Protein AF-A0A832JUK3-F1 (afdb_monomer)

Sequence (155 aa):
MTLAGGYRELDHPADIALEVWGDDLLDLLRSATCALLSVWLKPDGLEGISRSSPRVEGRESIEVVDEFDLLIQWLNRVLLAPQLKLRLPHHVLDLDVRGGVEGDFLQAEISYEALTLAKGSSEALWAREIKSVTYGGGLNRDPSGRYRALLILDI

Mean predicted aligned error: 8.54 Å

Radius of gyration: 16.02 Å; Cα contacts (8 Å, |Δi|>4): 297; chains: 1; bounding box: 42×33×47 Å

Nearest PDB structures (foldseek):
  8btx-assembly1_A  TM=6.658E-01  e=3.925E-07  Homo sapiens
  8odp-assembly2_D  TM=6.757E-01  e=1.308E-06  Homo sapiens
  2ae8-assembly1_A  TM=5.063E-01  e=4.764E+00  Staphylococcus aureus subsp. aureus N315
  2ae8-assembly1_B  TM=5.063E-01  e=4.223E+00  Staphylococcus aureus subsp. aureus N315
  2ae8-assembly1_F  TM=5.047E-01  e=6.437E+00  Staphylococcus aureus subsp. aureus N315

Foldseek 3Di:
DDDQWAKDWDDDPAWIKIKTKHLALLSRLVRVLVVLLPQWWDPCLCVQFPCDPFDFPDKDKDKDQDSVVVSFVSNQVQLCPCVVANKHQPDQPDFDQDDDPPDRITMGMTTIGHTDHDPPSPVVTTPDDFPGKDADDDWDADPSRMIMGMITTHD

pLDDT: mean 75.69, std 15.97, range [36.88, 95.81]

Solvent-accessible surface area (backbone atoms only — not comparable to full-atom values): 8796 Å² total; per-residue (Å²): 135,82,79,74,50,36,63,46,82,45,97,46,101,84,46,46,30,37,41,26,26,9,67,38,72,66,41,27,50,49,21,42,49,52,47,51,49,62,57,35,33,31,87,68,40,56,75,69,56,63,80,66,78,91,53,78,75,49,75,51,78,48,80,34,75,45,74,58,59,42,48,41,53,49,50,38,48,62,64,43,40,37,76,78,67,44,26,45,79,77,51,87,58,62,74,54,75,58,70,50,102,84,49,68,34,42,36,40,37,44,34,29,29,71,58,58,69,53,92,85,43,75,76,58,25,52,60,45,72,70,79,44,54,47,90,55,74,54,70,45,68,48,98,87,56,30,34,36,37,32,34,27,37,43,99

Secondary structure (DSSP, 8-state):
-----EEEEE--SSSEEEEEEESSHHHHHHHHHHHHHHHHB-GGGGTT----S----EEEEEEESSHHHHHHHHHHHHHHHHHHHSEEEEE---EE--B-SS-B-EEEEEEEEE----TT-TTTSBSS---EEEEEEEEEE-TTS-EEEEEEEE-

Structure (mmCIF, N/CA/C/O backbone):
data_AF-A0A832JUK3-F1
#
_entry.id   AF-A0A832JUK3-F1
#
loop_
_atom_site.group_PDB
_atom_site.id
_atom_site.type_symbol
_atom_site.label_atom_id
_atom_site.label_alt_id
_atom_site.label_comp_id
_atom_site.label_asym_id
_atom_site.label_entity_id
_atom_site.label_seq_id
_atom_site.pdbx_PDB_ins_code
_atom_site.Cartn_x
_atom_site.Cartn_y
_atom_site.Cartn_z
_atom_site.occupancy
_atom_site.B_iso_or_equiv
_atom_site.auth_seq_id
_atom_site.auth_comp_id
_atom_site.auth_asym_id
_atom_site.auth_atom_id
_atom_site.pdbx_PDB_model_num
ATOM 1 N N . MET A 1 1 ? -10.727 -22.734 3.731 1.00 36.88 1 MET A N 1
ATOM 2 C CA . MET A 1 1 ? -10.074 -22.004 2.625 1.00 36.88 1 MET A CA 1
ATOM 3 C C . MET A 1 1 ? -10.275 -20.527 2.889 1.00 36.88 1 MET A C 1
ATOM 5 O O . MET A 1 1 ? -11.336 -19.999 2.589 1.00 36.88 1 MET A O 1
ATOM 9 N N . THR A 1 2 ? -9.323 -19.907 3.574 1.00 38.88 2 THR A N 1
ATOM 10 C CA . THR A 1 2 ? -9.268 -18.458 3.794 1.00 38.88 2 THR A CA 1
ATOM 11 C C . THR A 1 2 ? -8.861 -17.826 2.465 1.00 38.88 2 THR A C 1
ATOM 13 O O . THR A 1 2 ? -7.893 -18.276 1.853 1.00 38.88 2 THR A O 1
ATOM 16 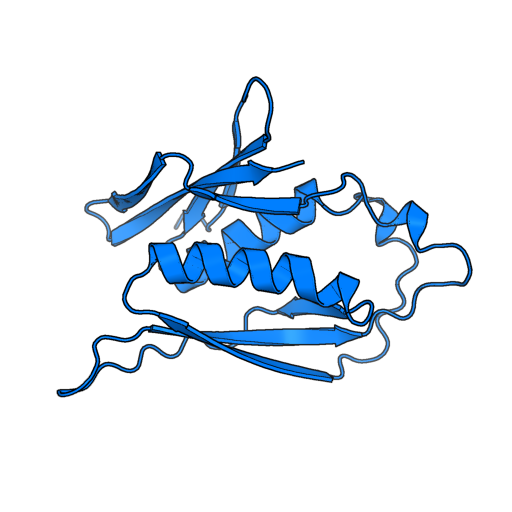N N . LEU A 1 3 ? -9.654 -16.886 1.951 1.00 45.56 3 LEU A N 1
ATOM 17 C CA . LEU A 1 3 ? -9.256 -16.102 0.784 1.00 45.56 3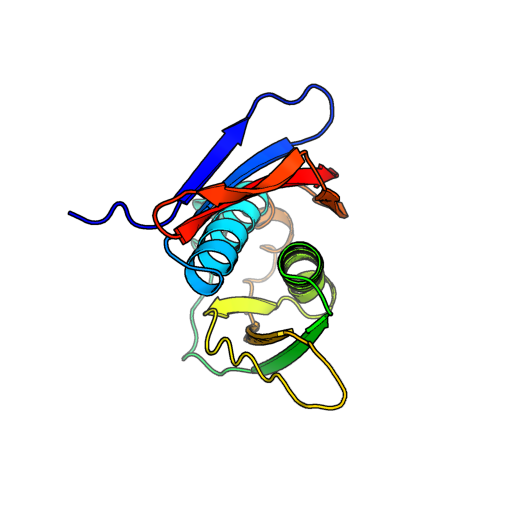 LEU A CA 1
ATOM 18 C C . LEU A 1 3 ? -8.079 -15.239 1.233 1.00 45.56 3 LEU A C 1
ATOM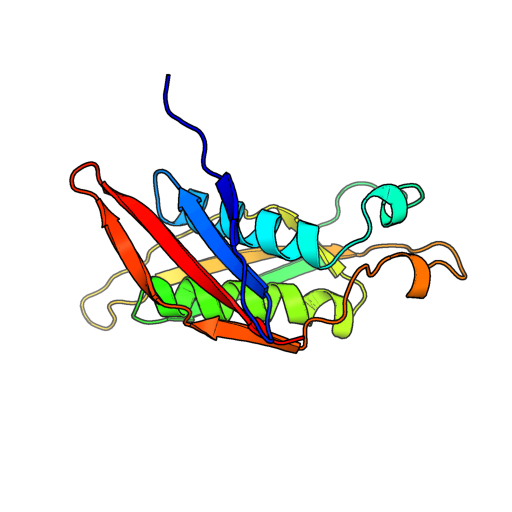 20 O O . LEU A 1 3 ? -8.282 -14.339 2.035 1.00 45.56 3 LEU A O 1
ATOM 24 N N . ALA A 1 4 ? -6.877 -15.563 0.755 1.00 68.44 4 ALA A N 1
ATOM 25 C CA . ALA A 1 4 ? -5.703 -14.721 0.940 1.00 68.44 4 ALA A CA 1
ATOM 26 C C . ALA A 1 4 ? -6.012 -13.288 0.464 1.00 68.44 4 ALA A C 1
ATOM 28 O O . ALA A 1 4 ? -6.793 -13.117 -0.484 1.00 68.44 4 ALA A O 1
ATOM 29 N N . GLY A 1 5 ? -5.424 -12.284 1.122 1.00 81.06 5 GLY A N 1
ATOM 30 C CA . GLY A 1 5 ? -5.512 -10.881 0.726 1.00 81.06 5 GLY A CA 1
ATOM 31 C C . GLY A 1 5 ? -5.236 -10.651 -0.762 1.00 81.06 5 GLY A C 1
ATOM 32 O O . GLY A 1 5 ? -4.672 -11.496 -1.468 1.00 81.06 5 GLY A O 1
ATOM 33 N N . GLY A 1 6 ? -5.689 -9.514 -1.276 1.00 90.81 6 GLY A N 1
ATOM 34 C CA . GLY A 1 6 ? -5.609 -9.233 -2.700 1.00 90.81 6 GLY A CA 1
ATOM 35 C C . GLY A 1 6 ? -6.029 -7.825 -3.070 1.00 90.81 6 GLY A C 1
ATOM 36 O O . GLY A 1 6 ? -6.292 -6.973 -2.220 1.00 90.81 6 GLY A O 1
ATOM 37 N N . TYR A 1 7 ? -6.057 -7.580 -4.374 1.00 94.12 7 TYR A N 1
ATOM 38 C CA . TYR A 1 7 ? -6.449 -6.299 -4.930 1.00 94.12 7 TYR A CA 1
ATOM 39 C C . TYR A 1 7 ? -7.059 -6.454 -6.321 1.00 94.12 7 TYR A C 1
ATOM 41 O O . TYR A 1 7 ? -6.876 -7.471 -6.994 1.00 94.12 7 TYR A O 1
ATOM 49 N N . ARG A 1 8 ? -7.773 -5.419 -6.760 1.00 93.88 8 ARG A N 1
ATOM 50 C CA . ARG A 1 8 ? -8.195 -5.235 -8.148 1.00 93.88 8 ARG A CA 1
ATOM 51 C C . ARG A 1 8 ? -8.143 -3.761 -8.528 1.00 93.88 8 ARG A C 1
ATOM 53 O O . ARG A 1 8 ? -8.445 -2.894 -7.708 1.00 93.88 8 ARG A O 1
ATOM 60 N N . GLU A 1 9 ? -7.794 -3.500 -9.778 1.00 92.75 9 GLU A N 1
ATOM 61 C CA . GLU A 1 9 ? -7.941 -2.179 -10.387 1.00 92.75 9 GLU A CA 1
ATOM 62 C C . GLU A 1 9 ? -9.409 -1.951 -10.769 1.00 92.75 9 GLU A C 1
ATOM 64 O O . GLU A 1 9 ? -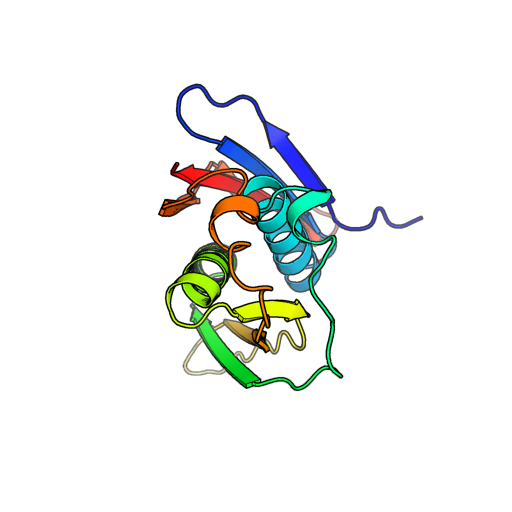10.107 -2.878 -11.193 1.00 92.75 9 GLU A O 1
ATOM 69 N N . LEU A 1 10 ? -9.891 -0.730 -10.560 1.00 91.19 10 LEU A N 1
ATOM 70 C CA . LEU A 1 10 ? -11.224 -0.276 -10.931 1.00 91.19 10 LEU A CA 1
ATOM 71 C C . LEU A 1 10 ? -11.105 0.833 -11.975 1.00 91.19 10 LEU A C 1
ATOM 73 O O . LEU A 1 10 ? -10.187 1.651 -11.916 1.00 91.19 10 LEU A O 1
ATOM 77 N N . ASP A 1 11 ? -12.079 0.894 -12.884 1.00 83.38 11 ASP A N 1
ATOM 78 C CA . ASP A 1 11 ? -12.169 1.987 -13.848 1.00 83.38 11 ASP A CA 1
ATOM 79 C C . ASP A 1 11 ? -12.352 3.318 -13.116 1.00 83.38 11 ASP A C 1
ATOM 81 O O . ASP A 1 11 ? -13.319 3.517 -12.373 1.00 83.38 11 ASP A O 1
ATOM 85 N N . HIS A 1 12 ? -11.433 4.247 -13.361 1.00 77.25 12 HIS A N 1
ATOM 86 C CA . HIS A 1 12 ? -11.505 5.606 -12.858 1.00 77.25 12 HIS A CA 1
ATOM 87 C C . HIS A 1 12 ? -11.107 6.580 -13.984 1.00 77.25 12 HIS A C 1
ATOM 89 O O . HIS A 1 12 ? -10.163 6.316 -14.727 1.00 77.25 12 HIS A O 1
ATOM 95 N N . PRO A 1 13 ? -11.867 7.671 -14.200 1.00 68.69 13 PRO A N 1
ATOM 96 C CA . PRO A 1 13 ? -11.804 8.441 -15.447 1.00 68.69 13 PRO A CA 1
ATOM 97 C C . PRO A 1 13 ? -10.542 9.298 -15.624 1.00 68.69 13 PRO A C 1
ATOM 99 O O . PRO A 1 13 ? -10.295 9.761 -16.736 1.00 68.69 13 PRO A O 1
ATOM 102 N N . ALA A 1 14 ? -9.781 9.543 -14.556 1.00 64.94 14 ALA A N 1
ATOM 103 C CA . ALA A 1 14 ? -8.589 10.398 -14.576 1.00 64.94 14 ALA A CA 1
ATOM 104 C C . ALA A 1 14 ? -7.387 9.721 -13.904 1.00 64.94 14 ALA A C 1
ATOM 106 O O . ALA A 1 14 ? -6.312 9.656 -14.488 1.00 64.94 14 ALA A O 1
ATOM 107 N N . ASP A 1 15 ? -7.611 9.175 -12.713 1.00 86.25 15 ASP A N 1
ATOM 108 C CA . ASP A 1 15 ? -6.609 8.447 -11.926 1.00 86.25 15 ASP A CA 1
ATOM 109 C C . ASP A 1 15 ? -6.757 6.923 -12.024 1.00 86.25 15 ASP A C 1
ATOM 111 O O . ASP A 1 15 ? -7.593 6.416 -12.770 1.00 86.25 15 ASP A O 1
ATOM 115 N N . ILE A 1 16 ? -5.986 6.186 -11.222 1.00 90.56 16 ILE A N 1
ATOM 116 C CA . ILE A 1 16 ? -6.150 4.738 -11.050 1.00 90.56 16 ILE A CA 1
ATOM 117 C C . ILE A 1 16 ? -6.810 4.478 -9.701 1.00 90.56 16 ILE A C 1
ATOM 119 O O . ILE A 1 16 ? -6.283 4.875 -8.661 1.00 90.56 16 ILE A O 1
ATOM 123 N N . ALA A 1 17 ? -7.940 3.775 -9.703 1.00 93.81 17 ALA A N 1
ATOM 124 C CA . ALA A 1 17 ? -8.581 3.328 -8.477 1.00 93.81 17 ALA A CA 1
ATOM 125 C C . ALA A 1 17 ? -8.175 1.885 -8.159 1.00 93.81 17 ALA A C 1
ATOM 127 O O . ALA A 1 17 ? -8.314 0.987 -8.989 1.00 93.81 17 ALA A O 1
ATOM 128 N N . LEU A 1 18 ? -7.699 1.651 -6.939 1.00 94.00 18 LEU A N 1
ATOM 129 C CA . LEU A 1 18 ? -7.355 0.325 -6.441 1.00 94.00 18 LEU A CA 1
ATOM 130 C C . LEU A 1 18 ? -8.270 -0.048 -5.286 1.00 94.00 18 LEU A C 1
ATOM 132 O O . LEU A 1 18 ? -8.311 0.627 -4.259 1.00 94.00 18 LEU A O 1
ATOM 136 N N . GLU A 1 19 ? -8.959 -1.171 -5.430 1.00 95.31 19 GLU A N 1
ATOM 137 C CA . GLU A 1 19 ? -9.622 -1.815 -4.310 1.00 95.31 19 GLU A CA 1
ATOM 138 C C . GLU A 1 19 ? -8.722 -2.917 -3.759 1.00 95.31 19 GLU A C 1
ATOM 140 O O . GLU A 1 19 ? -8.311 -3.811 -4.495 1.00 95.31 19 GLU A O 1
ATOM 145 N N . VAL A 1 20 ? -8.433 -2.860 -2.463 1.00 95.19 20 VAL A N 1
ATOM 146 C CA . VAL A 1 20 ? -7.525 -3.777 -1.759 1.00 95.19 20 VAL A CA 1
ATOM 147 C C . VAL A 1 20 ? -8.245 -4.407 -0.570 1.00 95.19 20 VAL A C 1
ATOM 149 O O . VAL A 1 20 ? -9.110 -3.770 0.035 1.00 95.19 20 VAL A O 1
ATOM 152 N N . TRP A 1 21 ? -7.916 -5.650 -0.224 1.00 95.81 21 TRP A N 1
ATOM 153 C CA . TRP A 1 21 ? -8.488 -6.353 0.927 1.00 95.81 21 TRP A CA 1
ATOM 154 C C . TRP A 1 21 ? -7.465 -7.251 1.620 1.00 95.81 21 TRP A C 1
ATOM 156 O O . TRP A 1 21 ? -6.509 -7.709 0.996 1.00 95.81 21 TRP A O 1
ATOM 166 N N . GLY A 1 22 ? -7.696 -7.523 2.902 1.00 92.19 22 GLY A N 1
ATOM 167 C CA . GLY A 1 22 ? -6.864 -8.410 3.714 1.00 92.19 22 GLY A CA 1
ATOM 168 C C . GLY A 1 22 ? -7.614 -8.960 4.923 1.00 92.19 22 GLY A C 1
ATOM 169 O O . GLY A 1 22 ? -8.616 -8.386 5.358 1.00 92.19 22 GLY A O 1
ATOM 170 N N . ASP A 1 23 ? -7.142 -10.084 5.460 1.00 91.25 23 ASP A N 1
ATOM 171 C CA . ASP A 1 23 ? -7.741 -10.710 6.648 1.00 91.25 23 ASP A CA 1
ATOM 172 C C . ASP A 1 23 ? -7.526 -9.874 7.928 1.00 91.25 23 ASP A C 1
ATOM 174 O O . ASP A 1 23 ? -8.366 -9.875 8.828 1.00 91.25 23 ASP A O 1
ATOM 178 N N . ASP A 1 24 ? -6.436 -9.109 7.981 1.00 87.94 24 ASP A N 1
ATOM 179 C CA . ASP A 1 24 ? -6.105 -8.151 9.034 1.00 87.94 24 ASP A CA 1
ATOM 180 C C . ASP A 1 24 ? -5.405 -6.908 8.446 1.00 87.94 24 ASP A C 1
ATOM 182 O O . ASP A 1 24 ? -5.220 -6.790 7.230 1.00 87.94 24 ASP A O 1
ATOM 186 N N . LEU A 1 25 ? -5.037 -5.949 9.302 1.00 88.00 25 LEU A N 1
ATOM 187 C CA . LEU A 1 25 ? -4.388 -4.709 8.873 1.00 88.00 25 LEU A CA 1
ATOM 188 C C . LEU A 1 25 ? -3.019 -4.962 8.219 1.00 88.00 25 LEU A C 1
ATOM 190 O O . LEU A 1 25 ? -2.663 -4.287 7.254 1.00 88.00 25 LEU A O 1
ATOM 194 N N . LEU A 1 26 ? -2.258 -5.950 8.697 1.00 85.81 26 LEU A N 1
ATOM 195 C CA . LEU A 1 26 ? -0.960 -6.302 8.119 1.00 85.81 26 LEU A CA 1
ATOM 196 C C . LEU A 1 26 ? -1.131 -6.893 6.714 1.00 85.81 26 LEU A C 1
ATOM 198 O O . LEU A 1 26 ? -0.397 -6.531 5.791 1.00 85.81 26 LEU A O 1
ATOM 202 N N . ASP A 1 27 ? -2.102 -7.784 6.537 1.00 86.19 27 ASP A N 1
ATOM 203 C CA . ASP A 1 27 ? -2.440 -8.377 5.245 1.00 86.19 27 ASP A CA 1
ATOM 204 C C . ASP A 1 27 ? -2.981 -7.328 4.260 1.00 86.19 27 ASP A C 1
ATOM 206 O O . ASP A 1 27 ? -2.645 -7.350 3.073 1.00 86.19 27 ASP A O 1
ATOM 210 N N . LEU A 1 28 ? -3.731 -6.337 4.753 1.00 90.69 28 LEU A N 1
ATOM 211 C CA . LEU A 1 28 ? -4.163 -5.188 3.958 1.00 90.69 28 LEU A CA 1
ATOM 212 C C . LEU A 1 28 ? -2.972 -4.351 3.467 1.00 90.69 28 LEU A C 1
ATOM 214 O O . LEU A 1 28 ? -2.883 -4.069 2.272 1.00 90.69 28 LEU A O 1
ATOM 218 N N . LEU A 1 29 ? -2.040 -3.979 4.357 1.00 88.44 29 LEU A N 1
ATOM 219 C CA . LEU A 1 29 ? -0.832 -3.218 4.001 1.00 88.44 29 LEU A CA 1
ATOM 220 C C . LEU A 1 29 ? 0.008 -3.963 2.956 1.00 88.44 29 LEU A C 1
ATOM 222 O O . LEU A 1 29 ? 0.496 -3.361 1.995 1.00 88.44 29 LEU A O 1
ATOM 226 N N . ARG A 1 30 ? 0.145 -5.287 3.103 1.00 84.62 30 ARG A N 1
ATOM 227 C CA . ARG A 1 30 ? 0.828 -6.152 2.129 1.00 84.62 30 ARG A CA 1
ATOM 228 C C . ARG A 1 30 ? 0.116 -6.154 0.785 1.00 84.62 30 ARG A C 1
ATOM 230 O O . ARG A 1 30 ? 0.749 -5.874 -0.231 1.00 84.62 30 ARG A O 1
ATOM 237 N N . SER A 1 31 ? -1.187 -6.416 0.784 1.00 89.50 31 SER A N 1
ATOM 238 C CA . SER A 1 31 ? -1.999 -6.472 -0.434 1.00 89.50 31 SER A CA 1
ATOM 239 C C . SER A 1 31 ? -1.977 -5.141 -1.182 1.00 89.50 31 SER A C 1
ATOM 241 O O . SER A 1 31 ? -1.795 -5.121 -2.397 1.00 89.50 31 SER A O 1
ATOM 243 N N . ALA A 1 32 ? -2.051 -4.024 -0.459 1.00 91.31 32 ALA A N 1
ATOM 244 C CA . ALA A 1 32 ? -1.977 -2.691 -1.038 1.00 91.31 32 ALA A CA 1
ATOM 245 C C . ALA A 1 32 ? -0.583 -2.337 -1.569 1.00 91.31 32 ALA A C 1
ATOM 247 O O . ALA A 1 32 ? -0.469 -1.729 -2.631 1.00 91.31 32 ALA A O 1
ATOM 248 N N . THR A 1 33 ? 0.483 -2.758 -0.882 1.00 87.31 33 THR A N 1
ATOM 249 C CA . THR A 1 33 ? 1.860 -2.591 -1.374 1.00 87.31 33 THR A CA 1
ATOM 250 C C . THR A 1 33 ? 2.062 -3.366 -2.673 1.00 87.31 33 THR A C 1
ATOM 252 O O . THR A 1 33 ? 2.604 -2.825 -3.632 1.00 87.31 33 THR A O 1
ATOM 255 N N . CYS A 1 34 ? 1.581 -4.610 -2.741 1.00 84.56 34 CYS A N 1
ATOM 256 C CA . CYS A 1 34 ? 1.613 -5.405 -3.967 1.00 84.56 34 CYS A CA 1
ATOM 257 C C . CYS A 1 34 ? 0.820 -4.733 -5.094 1.00 84.56 34 CYS A C 1
ATOM 259 O O . CYS A 1 34 ? 1.321 -4.638 -6.213 1.00 84.56 34 CYS A O 1
ATOM 261 N N . ALA A 1 35 ? -0.377 -4.224 -4.789 1.00 89.56 35 ALA A N 1
ATOM 262 C CA . ALA A 1 35 ? -1.211 -3.507 -5.745 1.00 89.56 35 ALA A CA 1
ATOM 263 C C . ALA A 1 35 ? -0.472 -2.299 -6.334 1.00 89.56 35 ALA A C 1
ATOM 265 O O . ALA A 1 35 ? -0.331 -2.192 -7.552 1.00 89.56 35 ALA A O 1
ATOM 266 N N . LEU A 1 36 ? 0.086 -1.453 -5.466 1.00 88.69 36 LEU A N 1
ATOM 267 C CA . LEU A 1 36 ? 0.879 -0.290 -5.844 1.00 88.69 36 LEU A CA 1
ATOM 268 C C . LEU A 1 36 ? 2.066 -0.676 -6.734 1.00 88.69 36 LEU A C 1
ATOM 270 O O . LEU A 1 36 ? 2.221 -0.127 -7.820 1.00 88.69 36 LEU A O 1
ATOM 274 N N . LEU A 1 37 ? 2.883 -1.643 -6.305 1.00 83.00 37 LEU A N 1
ATOM 275 C CA . LEU A 1 37 ? 4.057 -2.084 -7.062 1.00 83.00 37 LEU A CA 1
ATOM 276 C C . LEU A 1 37 ? 3.678 -2.664 -8.430 1.00 83.00 37 LEU A C 1
ATOM 278 O O . LEU A 1 37 ? 4.418 -2.459 -9.386 1.00 83.00 37 LEU A O 1
ATOM 282 N N . SER A 1 38 ? 2.531 -3.339 -8.544 1.00 83.44 38 SER A N 1
ATOM 283 C CA . SER A 1 38 ? 2.062 -3.897 -9.819 1.00 83.44 38 SER A CA 1
ATOM 284 C C . SER A 1 38 ? 1.666 -2.837 -10.847 1.00 83.44 38 SER A C 1
ATOM 286 O O . SER A 1 38 ? 1.818 -3.062 -12.044 1.00 83.44 38 SER A O 1
ATOM 288 N N . VAL A 1 39 ? 1.186 -1.680 -10.382 1.00 87.31 39 VAL A N 1
ATOM 289 C CA . VAL A 1 39 ? 0.884 -0.523 -11.235 1.00 87.31 39 VAL A CA 1
ATOM 290 C C . VAL A 1 39 ? 2.158 0.262 -11.537 1.00 87.31 39 VAL A C 1
ATOM 292 O O . VAL A 1 39 ? 2.329 0.803 -12.630 1.00 87.31 39 VAL A O 1
ATOM 295 N N . TRP A 1 40 ? 3.056 0.339 -10.555 1.00 83.75 40 TRP A N 1
ATOM 296 C CA . TRP A 1 40 ? 4.232 1.192 -10.618 1.00 83.75 40 TRP A CA 1
ATOM 297 C C . TRP A 1 40 ? 5.376 0.593 -11.446 1.00 83.75 40 TRP A C 1
ATOM 299 O O . TRP A 1 40 ? 6.069 1.314 -12.168 1.00 83.75 40 TRP A O 1
ATOM 309 N N . LEU A 1 41 ? 5.574 -0.724 -11.375 1.00 79.25 41 LEU A N 1
ATOM 310 C CA . LEU A 1 41 ? 6.684 -1.440 -12.004 1.00 79.25 41 LEU A CA 1
ATOM 311 C C . LEU A 1 41 ? 6.238 -2.183 -13.265 1.00 79.25 41 LEU A C 1
ATOM 313 O O . LEU A 1 41 ? 5.156 -2.764 -13.312 1.00 79.25 41 LEU A O 1
ATOM 317 N N . LYS A 1 42 ? 7.099 -2.229 -14.288 1.00 75.56 42 LYS A N 1
ATOM 318 C CA . LYS A 1 42 ? 6.886 -3.126 -15.432 1.00 75.56 42 LYS A CA 1
ATOM 319 C C . LYS A 1 42 ? 7.082 -4.578 -14.982 1.00 75.56 42 LYS A C 1
ATOM 321 O O . LYS A 1 42 ? 8.073 -4.841 -14.297 1.00 75.56 42 LYS A O 1
ATOM 326 N N . PRO A 1 43 ? 6.236 -5.525 -15.431 1.00 68.12 43 PRO A N 1
ATOM 327 C CA . PRO A 1 43 ? 6.419 -6.952 -15.149 1.00 68.12 43 PRO A CA 1
ATOM 328 C C . PRO A 1 43 ? 7.830 -7.442 -15.508 1.00 68.12 43 PRO A C 1
ATOM 330 O O . PRO A 1 43 ? 8.493 -8.086 -14.698 1.00 68.12 43 PRO A O 1
ATOM 333 N N . ASP A 1 44 ? 8.325 -7.017 -16.672 1.00 63.53 44 ASP A N 1
ATOM 334 C CA . ASP A 1 44 ? 9.631 -7.417 -17.210 1.00 63.53 44 ASP A CA 1
ATOM 335 C C . ASP A 1 44 ? 10.783 -6.551 -16.664 1.00 63.53 44 ASP A C 1
AT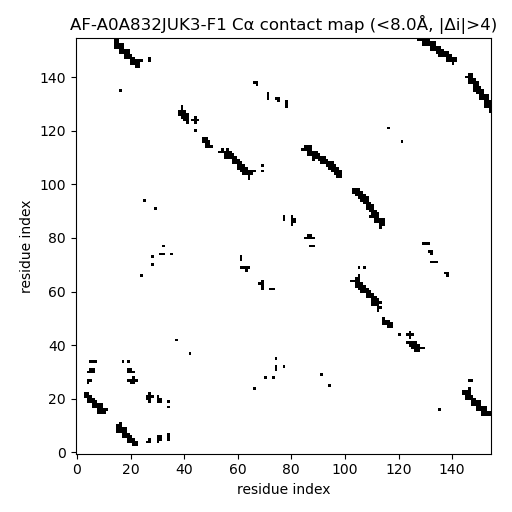OM 337 O O . ASP A 1 44 ? 11.955 -6.878 -16.822 1.00 63.53 44 ASP A O 1
ATOM 341 N N . GLY A 1 45 ? 10.476 -5.440 -15.981 1.00 56.72 45 GLY A N 1
ATOM 342 C CA . GLY A 1 45 ? 11.478 -4.532 -15.409 1.00 56.72 45 GLY A CA 1
ATOM 343 C C . GLY A 1 45 ? 12.290 -5.165 -14.274 1.00 56.72 45 GLY A C 1
ATOM 344 O O . GLY A 1 45 ? 13.361 -4.674 -13.923 1.00 56.72 45 GLY A O 1
ATOM 345 N N . LEU A 1 46 ? 11.797 -6.273 -13.714 1.00 58.50 46 LEU A N 1
ATOM 346 C CA . LEU A 1 46 ? 12.482 -7.057 -12.688 1.00 58.50 46 LEU A CA 1
ATOM 347 C C . LEU A 1 46 ? 13.417 -8.130 -13.285 1.00 58.50 46 LEU A C 1
ATOM 349 O O . LEU A 1 46 ? 14.291 -8.634 -12.570 1.00 58.50 46 LEU A O 1
ATOM 353 N N . GLU A 1 47 ? 13.282 -8.463 -14.577 1.00 51.75 47 GLU A N 1
ATOM 354 C CA . GLU A 1 47 ? 14.141 -9.420 -15.289 1.00 51.75 47 GLU A CA 1
ATOM 355 C C . GLU A 1 47 ? 15.522 -8.794 -15.549 1.00 51.75 47 GLU A C 1
ATOM 357 O O . GLU A 1 47 ? 15.780 -8.148 -16.559 1.00 51.75 47 GLU A O 1
ATOM 362 N N . GLY A 1 48 ? 16.433 -8.933 -14.588 1.00 49.84 48 GLY A N 1
ATOM 363 C CA . GLY A 1 48 ? 17.773 -8.331 -14.646 1.00 49.84 48 GLY A CA 1
ATOM 364 C C . GLY A 1 48 ? 18.214 -7.685 -13.338 1.00 49.84 48 GLY A C 1
ATOM 365 O O . GLY A 1 48 ? 19.380 -7.316 -13.189 1.00 49.84 48 GLY A O 1
ATOM 366 N N . ILE A 1 49 ? 17.312 -7.602 -12.358 1.00 56.09 49 ILE A N 1
ATOM 367 C CA . ILE A 1 49 ? 17.670 -7.269 -10.985 1.00 56.09 49 ILE A CA 1
ATOM 368 C C . ILE A 1 49 ? 18.373 -8.478 -10.370 1.00 56.09 49 ILE A C 1
ATOM 370 O O . ILE A 1 49 ? 17.751 -9.485 -10.026 1.00 56.09 49 ILE A O 1
ATOM 374 N N . SER A 1 50 ? 19.690 -8.372 -10.205 1.00 50.38 50 SER A N 1
ATOM 375 C CA . SER A 1 50 ? 20.433 -9.339 -9.406 1.00 50.38 50 SER A CA 1
ATOM 376 C C . SER A 1 50 ? 20.098 -9.110 -7.936 1.00 50.38 50 SER A C 1
ATOM 378 O O . SER A 1 50 ? 20.481 -8.093 -7.355 1.00 50.38 50 SER A O 1
ATOM 380 N N . ARG A 1 51 ? 19.373 -10.055 -7.328 1.00 55.69 51 ARG A N 1
ATOM 381 C CA . ARG A 1 51 ? 19.200 -10.123 -5.873 1.00 55.69 51 ARG A CA 1
ATOM 382 C C . ARG A 1 51 ? 20.526 -10.565 -5.257 1.00 55.69 51 ARG A C 1
ATOM 384 O O . ARG A 1 51 ? 20.707 -11.730 -4.911 1.00 55.69 51 ARG A O 1
ATOM 391 N N . SER A 1 52 ? 21.498 -9.659 -5.173 1.00 50.69 52 SER A N 1
ATOM 392 C CA . SER A 1 52 ? 22.610 -9.837 -4.237 1.00 50.69 52 SER A CA 1
ATOM 393 C C . SER A 1 52 ? 22.022 -10.075 -2.847 1.00 50.69 52 SER A C 1
ATOM 395 O O . SER A 1 52 ? 21.017 -9.452 -2.517 1.00 50.69 52 SER A O 1
ATOM 397 N N . SER A 1 53 ? 22.605 -11.006 -2.084 1.00 52.19 53 SER A N 1
ATOM 398 C CA . SER A 1 53 ? 22.077 -11.509 -0.808 1.00 52.19 53 SER A CA 1
ATOM 399 C C . SER A 1 53 ? 21.343 -10.434 0.002 1.00 52.19 53 SER A C 1
ATOM 401 O O . SER A 1 53 ? 21.928 -9.365 0.200 1.00 52.19 53 SER A O 1
ATOM 403 N N . PRO A 1 54 ? 20.112 -10.709 0.479 1.00 54.00 54 PRO A N 1
ATOM 404 C CA . PRO A 1 54 ? 19.233 -9.709 1.073 1.00 54.00 54 PRO A CA 1
ATOM 405 C C . PRO A 1 54 ? 19.942 -9.033 2.242 1.00 54.00 54 PRO A C 1
ATOM 407 O O . PRO A 1 54 ? 20.142 -9.622 3.308 1.00 54.00 54 PRO A O 1
ATOM 410 N N . ARG A 1 55 ? 20.392 -7.798 2.025 1.00 62.22 55 ARG A N 1
ATOM 411 C CA . ARG A 1 55 ? 20.950 -6.958 3.074 1.00 62.22 55 ARG A CA 1
ATOM 412 C C . ARG A 1 55 ? 19.950 -5.843 3.288 1.00 62.22 55 ARG A C 1
ATOM 414 O O . ARG A 1 55 ? 19.912 -4.894 2.515 1.00 62.22 55 ARG A O 1
ATOM 421 N N . VAL A 1 56 ? 19.135 -5.983 4.332 1.00 63.88 56 VAL A N 1
ATOM 422 C CA . VAL A 1 56 ? 18.247 -4.908 4.785 1.00 63.88 56 VAL A CA 1
ATOM 423 C C . VAL A 1 56 ? 19.109 -3.672 5.032 1.00 63.88 56 VAL A C 1
ATOM 425 O O . VAL A 1 56 ? 19.991 -3.682 5.892 1.00 63.88 56 VAL A O 1
ATOM 428 N N . 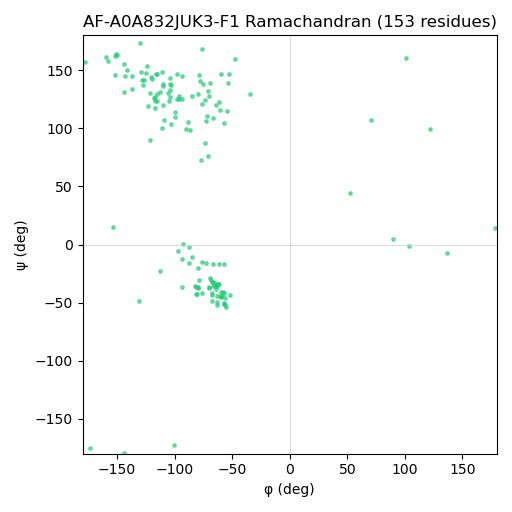GLU A 1 57 ? 18.894 -2.624 4.240 1.00 66.50 57 GLU A N 1
ATOM 429 C CA . GLU A 1 57 ? 19.718 -1.408 4.278 1.00 66.50 57 GLU A CA 1
ATOM 430 C C . GLU A 1 57 ? 19.106 -0.283 5.117 1.00 66.50 57 GLU A C 1
ATOM 432 O O . GLU A 1 57 ? 19.701 0.790 5.272 1.00 66.50 57 GLU A O 1
ATOM 437 N N . GLY A 1 58 ? 17.888 -0.479 5.609 1.00 69.25 58 GLY A N 1
ATOM 438 C CA . GLY A 1 58 ? 17.188 0.508 6.411 1.00 69.25 58 GLY A CA 1
ATOM 439 C C . GLY A 1 58 ? 15.834 0.007 6.881 1.00 69.25 58 GLY A C 1
ATOM 440 O O . GLY A 1 58 ? 15.246 -0.886 6.268 1.00 69.25 58 GLY A O 1
ATOM 441 N N . ARG A 1 59 ? 15.376 0.618 7.971 1.00 72.75 59 ARG A N 1
ATOM 442 C CA . ARG A 1 59 ? 14.025 0.497 8.504 1.00 72.75 59 ARG A CA 1
ATOM 443 C C . ARG A 1 59 ? 13.461 1.887 8.714 1.00 72.75 59 ARG A C 1
ATOM 445 O O . ARG A 1 59 ? 14.191 2.781 9.142 1.00 72.75 59 ARG A O 1
ATOM 452 N N . GLU A 1 60 ? 12.185 2.049 8.418 1.00 74.81 60 GLU A N 1
ATOM 453 C CA . GLU A 1 60 ? 11.441 3.266 8.718 1.00 74.81 60 GLU A CA 1
ATOM 454 C C . GLU A 1 60 ? 10.187 2.896 9.500 1.00 74.81 60 GLU A C 1
ATOM 456 O O . GLU A 1 60 ? 9.570 1.869 9.224 1.00 74.81 60 GLU A O 1
ATOM 461 N N . SER A 1 61 ? 9.843 3.739 10.472 1.00 79.81 61 SER A N 1
ATOM 462 C CA . SER A 1 61 ? 8.652 3.604 11.304 1.00 79.81 61 SER A CA 1
ATOM 463 C C . SER A 1 61 ? 7.655 4.698 10.945 1.00 79.81 61 SER A C 1
ATOM 465 O O . SER A 1 61 ? 8.044 5.856 10.770 1.00 79.81 61 SER A O 1
ATOM 467 N N . ILE A 1 62 ? 6.380 4.335 10.863 1.00 83.31 62 ILE A N 1
ATOM 468 C CA . ILE A 1 62 ? 5.267 5.262 10.644 1.00 83.31 62 ILE A CA 1
ATOM 469 C C . ILE A 1 62 ? 4.370 5.207 11.870 1.00 83.31 62 ILE A C 1
ATOM 471 O O . ILE A 1 62 ? 3.949 4.119 12.243 1.00 83.31 62 ILE A O 1
ATOM 475 N N . GLU A 1 63 ? 4.082 6.365 12.462 1.00 84.19 63 GLU A N 1
ATOM 476 C CA . GLU A 1 63 ? 3.193 6.512 13.616 1.00 84.19 63 GLU A CA 1
ATOM 477 C C . GLU A 1 63 ? 1.995 7.383 13.237 1.00 84.19 63 GLU A C 1
ATOM 479 O O . GLU A 1 63 ? 2.158 8.491 12.720 1.00 84.19 63 GLU A O 1
ATOM 484 N N . VAL A 1 64 ? 0.790 6.872 13.472 1.00 83.62 64 VAL A N 1
ATOM 485 C CA . VAL A 1 64 ? -0.489 7.516 13.121 1.00 83.62 64 VAL A CA 1
ATOM 486 C C . VAL A 1 64 ? -1.581 7.107 14.100 1.00 83.62 64 VAL A C 1
ATOM 488 O O . VAL A 1 64 ? -1.438 6.114 14.801 1.00 83.62 64 VAL A O 1
ATOM 491 N N . VAL A 1 65 ? -2.684 7.850 14.131 1.00 84.31 65 VAL A N 1
ATOM 492 C CA . VAL A 1 65 ? -3.808 7.599 15.053 1.00 84.31 65 VAL A CA 1
ATOM 493 C C . VAL A 1 65 ? -4.918 6.724 14.459 1.00 84.31 65 VAL A C 1
ATOM 495 O O . VAL A 1 65 ? -5.793 6.273 15.189 1.00 84.31 65 VAL A O 1
ATOM 498 N N . ASP A 1 66 ? -4.902 6.491 13.143 1.00 87.94 66 ASP A N 1
ATOM 499 C CA . ASP A 1 66 ? -5.963 5.788 12.415 1.00 87.94 66 ASP A CA 1
ATOM 500 C C . ASP A 1 66 ? -5.396 4.795 11.388 1.00 87.94 66 ASP A C 1
ATOM 502 O O . ASP A 1 66 ? -4.358 5.024 10.766 1.00 87.94 66 ASP A O 1
ATOM 506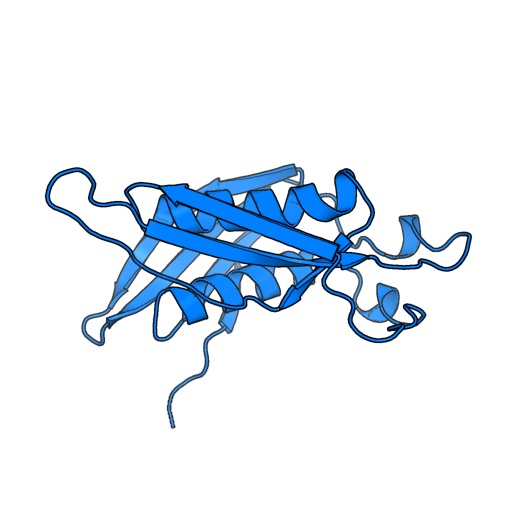 N N . GLU A 1 67 ? -6.087 3.671 11.202 1.00 90.50 67 GLU A N 1
ATOM 507 C CA . GLU A 1 67 ? -5.655 2.580 10.323 1.00 90.50 67 GLU A CA 1
ATOM 508 C C . GLU A 1 67 ? -5.615 2.992 8.843 1.00 90.50 67 GLU A C 1
ATOM 510 O O . GLU A 1 67 ? -4.768 2.509 8.085 1.00 90.50 67 GLU A O 1
ATOM 515 N N . PHE A 1 68 ? -6.508 3.887 8.410 1.00 92.00 68 PHE A N 1
ATOM 516 C CA . PHE A 1 68 ? -6.532 4.360 7.032 1.00 92.00 68 PHE A CA 1
ATOM 517 C C . PHE A 1 68 ? -5.405 5.359 6.774 1.00 92.00 68 PHE A C 1
ATOM 519 O O . PHE A 1 68 ? -4.716 5.247 5.758 1.00 92.00 68 PHE A O 1
ATOM 526 N N . ASP A 1 69 ? -5.152 6.266 7.721 1.00 91.25 69 ASP A N 1
ATOM 527 C CA . ASP A 1 69 ? -3.982 7.151 7.690 1.00 91.25 69 ASP A CA 1
ATOM 528 C C . ASP A 1 69 ? -2.679 6.340 7.629 1.00 91.25 69 ASP A C 1
ATOM 530 O O . ASP A 1 69 ? -1.783 6.675 6.848 1.00 91.25 69 ASP A O 1
ATOM 534 N N . LEU A 1 70 ? -2.582 5.242 8.396 1.00 90.44 70 LEU A N 1
ATOM 535 C CA . LEU A 1 70 ? -1.440 4.326 8.330 1.00 90.44 70 LEU A CA 1
ATOM 536 C C . LEU A 1 70 ? -1.251 3.783 6.922 1.00 90.44 70 LEU A C 1
ATOM 538 O O . LEU A 1 70 ? -0.147 3.854 6.390 1.00 90.44 70 LEU A O 1
ATOM 542 N N . LEU A 1 71 ? -2.319 3.271 6.309 1.00 91.56 71 LEU A N 1
ATOM 543 C CA . LEU A 1 71 ? -2.286 2.718 4.959 1.00 91.56 71 LEU A CA 1
ATOM 544 C C . LEU A 1 71 ? -1.845 3.761 3.922 1.00 91.56 71 LEU A C 1
ATOM 546 O O . LEU A 1 71 ? -0.995 3.472 3.079 1.00 91.56 71 LEU A O 1
ATOM 550 N N . ILE A 1 72 ? -2.379 4.982 3.984 1.00 93.81 72 ILE A N 1
ATOM 551 C CA . ILE A 1 72 ? -2.025 6.050 3.042 1.00 93.81 72 ILE A CA 1
ATOM 552 C C . ILE A 1 72 ? -0.575 6.494 3.228 1.00 93.81 72 ILE A C 1
ATOM 554 O O . ILE A 1 72 ? 0.176 6.577 2.250 1.00 93.81 72 ILE A O 1
ATOM 558 N N . GLN A 1 73 ? -0.144 6.760 4.463 1.00 91.50 73 GLN A N 1
ATOM 559 C CA . GLN A 1 73 ? 1.242 7.153 4.719 1.00 91.50 73 GLN A CA 1
ATOM 560 C C . GLN A 1 73 ? 2.217 6.034 4.357 1.00 91.50 73 GLN A C 1
ATOM 562 O O . GLN A 1 73 ? 3.259 6.302 3.762 1.00 91.50 73 GLN A O 1
ATOM 567 N N . TRP A 1 74 ? 1.852 4.784 4.630 1.00 89.06 74 TRP A N 1
ATOM 568 C CA . TRP A 1 74 ? 2.611 3.603 4.242 1.00 89.06 74 TRP A CA 1
ATOM 569 C C . TRP A 1 74 ? 2.876 3.548 2.739 1.00 89.06 74 TRP A C 1
ATOM 571 O O . TRP A 1 74 ? 4.028 3.464 2.309 1.00 89.06 74 TRP A O 1
ATOM 581 N N . LEU A 1 75 ? 1.829 3.653 1.922 1.00 90.69 75 LEU A N 1
ATOM 582 C CA . LEU A 1 75 ? 1.964 3.565 0.469 1.00 90.69 75 LEU A CA 1
ATOM 583 C C . LEU A 1 75 ? 2.744 4.749 -0.113 1.00 90.69 75 LEU A C 1
ATOM 585 O O . LEU A 1 75 ? 3.557 4.566 -1.017 1.00 90.69 75 LEU A O 1
ATOM 589 N N . ASN A 1 76 ? 2.583 5.947 0.450 1.00 91.50 76 ASN A N 1
ATOM 590 C CA . ASN A 1 76 ? 3.392 7.099 0.053 1.00 91.50 76 ASN A CA 1
ATOM 591 C C . ASN A 1 76 ? 4.872 6.948 0.455 1.00 91.50 76 ASN A C 1
ATOM 593 O O . ASN A 1 76 ? 5.754 7.392 -0.280 1.00 91.50 76 ASN A O 1
ATOM 597 N N . ARG A 1 77 ? 5.186 6.278 1.574 1.00 86.75 77 ARG A N 1
ATOM 598 C CA . ARG A 1 77 ? 6.577 5.933 1.927 1.00 86.75 77 ARG A CA 1
ATOM 599 C C . ARG A 1 77 ? 7.171 4.917 0.961 1.00 86.75 77 ARG A C 1
ATOM 601 O O . ARG A 1 77 ? 8.298 5.112 0.505 1.00 86.75 77 ARG A O 1
ATOM 608 N N . VAL A 1 78 ? 6.395 3.901 0.579 1.00 83.75 78 VAL A N 1
ATOM 609 C CA . VAL A 1 78 ? 6.777 2.949 -0.474 1.00 83.75 78 VAL A CA 1
ATOM 610 C C . VAL A 1 78 ? 7.094 3.681 -1.785 1.00 83.75 78 VAL A C 1
ATOM 612 O O . VAL A 1 78 ? 8.136 3.407 -2.381 1.00 83.75 78 VAL A O 1
ATOM 615 N N . LEU A 1 79 ? 6.254 4.639 -2.200 1.00 85.00 79 LEU A N 1
ATOM 616 C CA . LEU A 1 79 ? 6.479 5.468 -3.396 1.00 85.00 79 LEU A CA 1
ATOM 617 C C . LEU A 1 79 ? 7.743 6.336 -3.312 1.00 85.00 79 LEU A C 1
ATOM 619 O O . LEU A 1 79 ? 8.415 6.578 -4.314 1.00 85.00 79 LEU A O 1
ATOM 623 N N . LEU A 1 80 ? 8.091 6.818 -2.121 1.00 81.50 80 LEU A N 1
ATOM 624 C CA . LEU A 1 80 ? 9.240 7.701 -1.940 1.00 81.50 80 LEU A CA 1
ATOM 625 C C . LEU A 1 80 ? 10.580 6.941 -1.919 1.00 81.50 80 LEU A C 1
ATOM 627 O O . LEU A 1 80 ? 11.609 7.481 -2.334 1.00 81.50 80 LEU A O 1
ATOM 631 N N . ALA A 1 81 ? 10.595 5.691 -1.445 1.00 73.00 81 ALA A N 1
ATOM 632 C CA . ALA A 1 81 ? 11.830 4.947 -1.176 1.00 73.00 81 ALA A CA 1
ATOM 633 C C . ALA A 1 81 ? 12.759 4.774 -2.408 1.00 73.00 81 ALA A C 1
ATOM 635 O O . ALA A 1 81 ? 13.965 5.049 -2.301 1.00 73.00 81 ALA A O 1
ATOM 636 N N . PRO A 1 82 ? 12.252 4.418 -3.603 1.00 66.56 82 PRO A N 1
ATOM 637 C CA . PRO A 1 82 ? 13.042 4.418 -4.833 1.00 66.56 82 PRO A CA 1
ATOM 638 C C . PRO A 1 82 ? 13.537 5.790 -5.282 1.00 66.56 82 PRO A C 1
ATOM 640 O O . PRO A 1 82 ? 14.652 5.879 -5.794 1.00 66.56 82 PRO A O 1
ATOM 643 N N . GLN A 1 83 ? 12.750 6.850 -5.075 1.00 66.81 83 GLN A N 1
ATOM 644 C CA . GLN A 1 83 ? 13.093 8.204 -5.530 1.00 66.81 83 GLN A CA 1
ATOM 645 C C . GLN A 1 83 ? 14.305 8.765 -4.783 1.00 66.81 83 GLN A C 1
ATOM 647 O O . GLN A 1 83 ? 15.106 9.506 -5.346 1.00 66.81 83 GLN A O 1
ATOM 652 N N . LEU A 1 84 ? 14.471 8.380 -3.516 1.00 60.47 84 LEU A N 1
ATOM 653 C CA . LEU A 1 84 ? 15.578 8.861 -2.700 1.00 60.47 84 LEU A CA 1
ATOM 654 C C . LEU A 1 84 ? 16.876 8.079 -2.940 1.00 60.47 84 LEU A C 1
ATOM 656 O O . LEU A 1 84 ? 17.950 8.676 -2.842 1.00 60.47 84 LEU A O 1
ATOM 660 N N . LYS A 1 85 ? 16.815 6.755 -3.186 1.00 61.19 85 LYS A N 1
ATOM 661 C CA . LYS A 1 85 ? 18.011 5.876 -3.182 1.00 61.19 85 LYS A CA 1
ATOM 662 C C . LYS A 1 85 ? 17.931 4.596 -4.047 1.00 61.19 85 LYS A C 1
ATOM 664 O O . LYS A 1 85 ? 18.751 3.709 -3.832 1.00 61.19 85 LYS A O 1
ATOM 669 N N . LEU A 1 86 ? 16.980 4.455 -4.981 1.00 60.25 86 LEU A N 1
ATOM 670 C CA . LEU A 1 86 ? 16.739 3.211 -5.753 1.00 60.25 86 LEU A CA 1
ATOM 671 C C . LEU A 1 86 ? 16.567 1.959 -4.860 1.00 60.25 86 LEU A C 1
ATOM 673 O O . LEU A 1 86 ? 17.140 0.898 -5.110 1.00 60.25 86 LEU A O 1
ATOM 677 N N . ARG A 1 87 ? 15.786 2.085 -3.784 1.00 67.56 87 ARG A N 1
ATOM 678 C CA . ARG A 1 87 ? 15.480 0.994 -2.848 1.00 67.56 87 ARG A CA 1
ATOM 679 C C . ARG A 1 87 ? 14.066 0.488 -3.087 1.00 67.56 87 ARG A C 1
ATOM 681 O O . ARG A 1 87 ? 13.150 1.301 -3.050 1.00 67.56 87 ARG A O 1
ATOM 688 N N . LEU A 1 88 ? 13.878 -0.817 -3.294 1.00 65.88 88 LEU A N 1
ATOM 689 C CA . LEU A 1 88 ? 12.534 -1.406 -3.344 1.00 65.88 88 LEU A CA 1
ATOM 690 C C . LEU A 1 88 ? 12.164 -2.038 -1.995 1.00 65.88 88 LEU A C 1
ATOM 692 O O . LEU A 1 88 ? 13.035 -2.594 -1.314 1.00 65.88 88 LEU A O 1
ATOM 696 N N . PRO A 1 89 ? 10.877 -2.000 -1.608 1.00 62.31 89 PRO A N 1
ATOM 697 C CA . PRO A 1 89 ? 10.393 -2.808 -0.499 1.00 62.31 89 PRO A CA 1
ATOM 698 C C . PRO A 1 89 ? 10.533 -4.287 -0.869 1.00 62.31 89 PRO A C 1
ATOM 700 O O . PRO A 1 89 ? 9.949 -4.736 -1.854 1.00 62.31 89 PRO A O 1
ATOM 703 N N . HIS A 1 90 ? 11.311 -5.045 -0.094 1.00 56.47 90 HIS A N 1
ATOM 704 C CA . HIS A 1 90 ? 11.454 -6.491 -0.298 1.00 56.47 90 HIS A CA 1
ATOM 705 C C . HIS A 1 90 ? 10.459 -7.271 0.569 1.00 56.47 90 HIS A C 1
ATOM 707 O O . HIS A 1 90 ? 9.876 -8.251 0.109 1.00 56.47 90 HIS A O 1
ATOM 713 N N . HIS A 1 91 ? 10.197 -6.796 1.794 1.00 51.59 91 HIS A N 1
ATOM 714 C CA . HIS A 1 91 ? 9.216 -7.392 2.695 1.00 51.59 91 HIS A CA 1
ATOM 715 C C . HIS A 1 91 ? 8.598 -6.371 3.661 1.00 51.59 91 HIS A C 1
ATOM 717 O O . HIS A 1 91 ? 9.270 -5.472 4.164 1.00 51.59 91 HIS A O 1
ATOM 723 N N . VAL A 1 92 ? 7.317 -6.587 3.974 1.00 52.44 92 VAL A N 1
ATOM 724 C CA . VAL A 1 92 ? 6.617 -5.973 5.111 1.00 52.44 92 VAL A CA 1
ATOM 725 C C . VAL A 1 92 ? 6.861 -6.868 6.328 1.00 52.44 92 VAL A C 1
ATOM 727 O O . VAL A 1 92 ? 6.240 -7.934 6.448 1.00 52.44 92 VAL A O 1
ATOM 730 N N . LEU A 1 93 ? 7.829 -6.492 7.165 1.00 45.66 93 LEU A N 1
ATOM 731 C CA . LEU A 1 93 ? 8.243 -7.259 8.340 1.00 45.66 93 LEU A CA 1
ATOM 732 C C . LEU A 1 93 ? 7.960 -6.430 9.591 1.00 45.66 93 LEU A C 1
ATOM 734 O O . LEU A 1 93 ? 8.547 -5.370 9.760 1.00 45.66 93 LEU A O 1
ATOM 738 N N . ASP A 1 94 ? 7.077 -6.980 10.421 1.00 51.44 94 ASP A N 1
ATOM 739 C CA . ASP A 1 94 ? 6.587 -6.487 11.709 1.00 51.44 94 ASP A CA 1
ATOM 740 C C . ASP A 1 94 ? 5.667 -5.250 11.672 1.00 51.44 94 ASP A C 1
ATOM 742 O O . ASP A 1 94 ? 6.065 -4.106 11.460 1.00 51.44 94 ASP A O 1
ATOM 746 N N . LEU A 1 95 ? 4.383 -5.517 11.933 1.00 53.47 95 LEU A N 1
ATOM 747 C CA . LEU A 1 95 ? 3.406 -4.529 12.379 1.00 53.47 95 LEU A CA 1
ATOM 748 C C . LEU A 1 95 ? 3.285 -4.691 13.898 1.00 53.47 95 LEU A C 1
ATOM 750 O O . LEU A 1 95 ? 2.772 -5.711 14.360 1.00 53.47 95 LEU A O 1
ATOM 754 N N . ASP A 1 96 ? 3.781 -3.716 14.659 1.00 55.62 96 ASP A N 1
ATOM 755 C CA . ASP A 1 96 ? 3.675 -3.680 16.121 1.00 55.62 96 ASP A CA 1
ATOM 756 C C . ASP A 1 96 ? 2.700 -2.567 16.511 1.00 55.62 96 ASP A C 1
ATOM 758 O O . ASP A 1 96 ? 2.997 -1.382 16.384 1.00 55.62 96 ASP A O 1
ATOM 762 N N . VAL A 1 97 ? 1.502 -2.934 16.961 1.00 53.25 97 VAL A N 1
ATOM 763 C CA . VAL A 1 97 ? 0.499 -1.959 17.401 1.00 53.25 97 VAL A CA 1
ATOM 764 C C . VAL A 1 97 ? 0.713 -1.672 18.885 1.00 53.25 97 VAL A C 1
ATOM 766 O O . VAL A 1 97 ? 0.370 -2.492 19.738 1.00 53.25 97 VAL A O 1
ATOM 769 N N . ARG A 1 98 ? 1.266 -0.497 19.205 1.00 57.19 98 ARG A N 1
ATOM 770 C CA . ARG A 1 98 ? 1.495 -0.048 20.585 1.00 57.19 98 ARG A CA 1
ATOM 771 C C . ARG A 1 98 ? 0.455 0.990 21.001 1.00 57.19 98 ARG A C 1
ATOM 773 O O . ARG A 1 98 ? 0.574 2.149 20.640 1.00 57.19 98 ARG A O 1
ATOM 780 N N . GLY A 1 99 ? -0.523 0.580 21.811 1.00 43.28 99 GLY A N 1
ATOM 781 C CA . GLY A 1 99 ? -1.483 1.488 22.457 1.00 43.28 99 GLY A CA 1
ATOM 782 C C . GLY A 1 99 ? -1.176 1.693 23.944 1.00 43.28 99 GLY A C 1
ATOM 783 O O . GLY A 1 99 ? -0.855 0.733 24.650 1.00 43.28 99 GLY A O 1
ATOM 784 N N . GLY A 1 100 ? -1.282 2.930 24.439 1.00 44.22 100 GLY A N 1
ATOM 785 C CA . GLY A 1 100 ? -1.066 3.271 25.849 1.00 44.22 100 GLY A CA 1
ATOM 786 C C . GLY A 1 100 ? -1.884 4.479 26.313 1.00 44.22 100 GLY A C 1
ATOM 787 O O . GLY A 1 100 ? -2.396 5.241 25.507 1.00 44.22 100 GLY A O 1
ATOM 788 N N . VAL A 1 101 ? -1.997 4.656 27.637 1.00 45.25 101 VAL A N 1
ATOM 789 C CA . VAL A 1 101 ? -2.860 5.655 28.321 1.00 45.25 101 VAL A CA 1
ATOM 790 C C . VAL A 1 101 ? -2.574 7.114 27.901 1.00 45.25 101 VAL A C 1
ATOM 792 O O . VAL A 1 101 ? -3.424 7.982 28.076 1.00 45.25 101 VAL A O 1
ATOM 795 N N . GLU A 1 102 ? -1.424 7.364 27.273 1.00 47.91 102 GLU A N 1
ATOM 796 C CA . GLU A 1 102 ? -1.164 8.529 26.423 1.00 47.91 102 GLU A CA 1
ATOM 797 C C . GLU A 1 102 ? -0.771 8.050 25.015 1.00 47.91 102 GLU A C 1
ATOM 799 O O . GLU A 1 102 ? 0.403 7.826 24.732 1.00 47.91 102 GLU A O 1
ATOM 804 N N . GLY A 1 103 ? -1.757 7.875 24.133 1.00 54.81 103 GLY A N 1
ATOM 805 C CA . GLY A 1 103 ? -1.541 7.690 22.698 1.00 54.81 103 GLY A CA 1
ATOM 806 C C . GLY A 1 103 ? -2.106 6.384 22.143 1.00 54.81 103 GLY A C 1
ATOM 807 O O . GLY A 1 103 ? -1.467 5.335 22.203 1.00 54.81 103 GLY A O 1
ATOM 808 N N . ASP A 1 104 ? -3.282 6.481 21.526 1.00 69.19 104 ASP A N 1
ATOM 809 C CA . ASP A 1 104 ? -3.830 5.476 20.612 1.00 69.19 104 ASP A CA 1
ATOM 810 C C . ASP A 1 104 ? -3.124 5.601 19.250 1.00 69.19 104 ASP A C 1
ATOM 812 O O . ASP A 1 104 ? -3.686 6.149 18.303 1.00 69.19 104 ASP A O 1
ATOM 816 N N . PHE A 1 105 ? -1.858 5.184 19.155 1.00 71.06 105 PHE A N 1
ATOM 817 C CA . PHE A 1 105 ? -1.118 5.218 17.891 1.00 71.06 105 PHE A CA 1
ATOM 818 C C . PHE A 1 105 ? -0.837 3.816 17.345 1.00 71.06 105 PHE A C 1
ATOM 820 O O . PHE A 1 105 ? -0.672 2.837 18.069 1.00 71.06 105 PHE A O 1
ATOM 827 N N . LEU A 1 106 ? -0.796 3.721 16.024 1.00 75.56 106 LEU A N 1
ATOM 828 C CA . LEU A 1 106 ? -0.416 2.538 15.271 1.00 75.56 106 LEU A CA 1
ATOM 829 C C . LEU A 1 106 ? 0.998 2.742 14.746 1.00 75.56 106 LEU A C 1
ATOM 831 O O . LEU A 1 106 ? 1.306 3.818 14.230 1.00 75.56 106 LEU A O 1
ATOM 835 N N . GLN A 1 107 ? 1.828 1.704 14.843 1.00 77.62 107 GLN A N 1
ATOM 836 C CA . GLN A 1 107 ? 3.192 1.719 14.338 1.00 77.62 107 GLN A CA 1
ATOM 837 C C . GLN A 1 107 ? 3.395 0.601 13.310 1.00 77.62 107 GLN A C 1
ATOM 839 O O . GLN A 1 107 ? 3.055 -0.555 13.556 1.00 77.62 107 GLN A O 1
ATOM 844 N N . ALA A 1 108 ? 3.959 0.935 12.149 1.00 75.44 108 ALA A N 1
ATOM 845 C CA . ALA A 1 108 ? 4.361 -0.049 11.142 1.00 75.44 108 ALA A CA 1
ATOM 846 C C . ALA A 1 108 ? 5.817 0.154 10.732 1.00 75.44 108 ALA A C 1
ATOM 848 O O . ALA A 1 108 ? 6.238 1.292 10.505 1.00 75.44 108 ALA A O 1
ATOM 849 N N . GLU A 1 109 ? 6.562 -0.948 10.595 1.00 75.62 109 GLU A N 1
ATOM 850 C CA . GLU A 1 109 ? 7.931 -0.926 10.089 1.00 75.62 109 GLU A CA 1
ATOM 851 C C . GLU A 1 109 ? 8.009 -1.426 8.645 1.00 75.62 109 GLU A C 1
ATOM 853 O O . GLU A 1 109 ? 7.481 -2.477 8.276 1.00 75.62 109 GLU A O 1
ATOM 858 N N . ILE A 1 110 ? 8.733 -0.677 7.816 1.00 73.38 110 ILE A N 1
ATOM 859 C CA . ILE A 1 110 ? 9.062 -1.068 6.447 1.00 73.38 110 ILE A CA 1
ATOM 860 C C . ILE A 1 110 ? 10.560 -1.324 6.321 1.00 73.38 110 ILE A C 1
ATOM 862 O O . ILE A 1 110 ? 11.386 -0.514 6.743 1.00 73.38 110 ILE A O 1
ATOM 866 N N . SER A 1 111 ? 10.911 -2.467 5.730 1.00 72.06 111 SER A N 1
ATOM 867 C CA . SER A 1 111 ? 12.293 -2.852 5.440 1.00 72.06 111 SER A CA 1
ATOM 868 C C . SER A 1 111 ? 12.553 -2.819 3.937 1.00 72.06 111 SER A C 1
ATOM 870 O O . SER A 1 111 ? 11.761 -3.327 3.139 1.00 72.06 111 SER A O 1
ATOM 872 N N . TYR A 1 112 ? 13.700 -2.262 3.552 1.00 70.06 112 TYR A N 1
ATOM 873 C CA . TYR A 1 112 ? 14.066 -2.085 2.147 1.00 70.06 112 TYR A CA 1
ATOM 874 C C . TYR A 1 112 ? 15.405 -2.728 1.807 1.00 70.06 112 TYR A C 1
ATOM 876 O O . TYR A 1 112 ? 16.313 -2.806 2.642 1.00 70.06 112 TYR A O 1
ATOM 884 N N . GLU A 1 113 ? 15.547 -3.086 0.534 1.00 67.06 113 GLU A N 1
ATOM 885 C CA . GLU A 1 113 ? 16.807 -3.524 -0.058 1.00 67.06 113 GLU A CA 1
ATOM 886 C C . GLU A 1 113 ? 17.201 -2.581 -1.194 1.00 67.06 113 GLU A C 1
ATOM 888 O O . GLU A 1 113 ? 16.351 -2.083 -1.941 1.00 67.06 113 GLU A O 1
ATOM 893 N N . ALA A 1 114 ? 18.501 -2.304 -1.316 1.00 64.75 114 ALA A N 1
ATOM 894 C CA . ALA A 1 114 ? 19.001 -1.564 -2.464 1.00 64.75 114 ALA A CA 1
ATOM 895 C C . ALA A 1 114 ? 18.929 -2.429 -3.714 1.00 64.75 114 ALA A C 1
ATOM 897 O O . ALA A 1 114 ? 19.407 -3.566 -3.739 1.00 64.75 114 ALA A O 1
ATOM 898 N N . LEU A 1 115 ? 18.390 -1.850 -4.781 1.00 63.47 115 LEU A N 1
ATOM 899 C CA . LEU A 1 115 ? 18.525 -2.437 -6.095 1.00 63.47 115 LEU A CA 1
ATOM 900 C C . LEU A 1 115 ? 19.839 -1.998 -6.719 1.00 63.47 115 LEU A C 1
ATOM 902 O O . LEU A 1 115 ? 20.110 -0.807 -6.869 1.00 63.47 115 LEU A O 1
ATOM 906 N N . THR A 1 116 ? 20.619 -2.968 -7.187 1.00 60.25 116 THR A N 1
ATOM 907 C CA . THR A 1 116 ? 21.655 -2.680 -8.177 1.00 60.25 116 THR A CA 1
ATOM 908 C C . THR A 1 116 ? 21.037 -2.845 -9.554 1.00 60.25 116 THR A C 1
ATOM 910 O O . THR A 1 116 ? 20.886 -3.961 -10.048 1.00 60.25 116 THR A O 1
ATOM 913 N N . LEU A 1 117 ? 20.646 -1.731 -10.168 1.00 58.81 117 LEU A N 1
ATOM 914 C CA . LEU A 1 117 ? 20.209 -1.743 -11.559 1.00 58.81 117 LEU A CA 1
ATOM 915 C C . LEU A 1 117 ? 21.423 -1.882 -12.476 1.00 58.81 117 LEU A C 1
ATOM 917 O O . LEU A 1 117 ? 22.450 -1.226 -12.276 1.00 58.81 117 LEU A O 1
ATOM 921 N N . ALA A 1 118 ? 21.297 -2.713 -13.511 1.00 58.16 118 ALA A N 1
ATOM 922 C CA . ALA A 1 118 ? 22.260 -2.702 -14.599 1.00 58.16 118 ALA A CA 1
ATOM 923 C C . ALA A 1 118 ? 22.277 -1.309 -15.257 1.00 58.16 118 ALA A C 1
ATOM 925 O O . ALA A 1 118 ? 21.280 -0.580 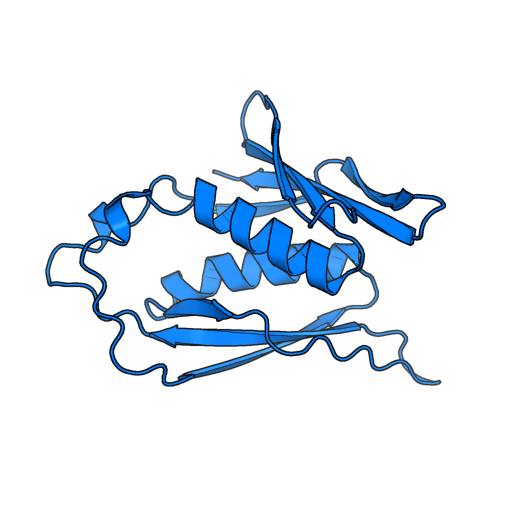-15.299 1.00 58.16 118 ALA A O 1
ATOM 926 N N . LYS A 1 119 ? 23.454 -0.897 -15.732 1.00 49.91 119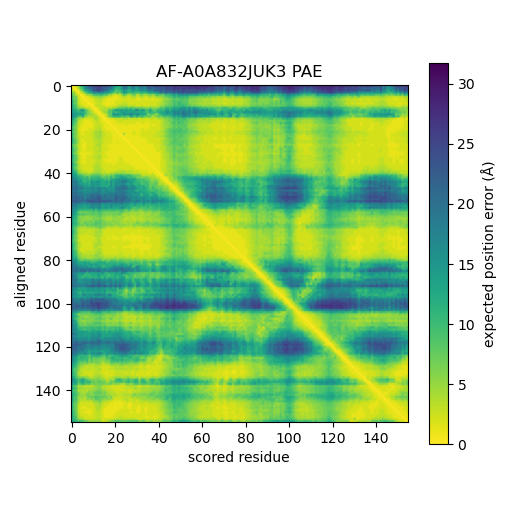 LYS A N 1
ATOM 927 C CA . LYS A 1 119 ? 23.666 0.437 -16.301 1.00 49.91 119 LYS A CA 1
ATOM 928 C C . LYS A 1 119 ? 22.749 0.617 -17.526 1.00 49.91 119 LYS A C 1
ATOM 930 O O . LYS A 1 119 ? 22.918 -0.096 -18.507 1.00 49.91 119 LYS A O 1
ATOM 935 N N . GLY A 1 120 ? 21.802 1.559 -17.457 1.00 54.25 120 GLY A N 1
ATOM 936 C CA . GLY A 1 120 ? 20.805 1.824 -18.511 1.00 54.25 120 GLY A CA 1
ATOM 937 C C . GLY A 1 120 ? 19.388 1.292 -18.241 1.00 54.25 120 GLY A C 1
ATOM 938 O O . GLY A 1 120 ? 18.497 1.538 -19.044 1.00 54.25 120 GLY A O 1
ATOM 939 N N . SER A 1 121 ? 19.151 0.609 -17.115 1.00 56.47 121 SER A N 1
ATOM 940 C CA . SER A 1 121 ? 17.860 -0.037 -16.806 1.00 56.47 121 SER A CA 1
ATOM 941 C C . SER A 1 121 ? 16.872 0.820 -15.996 1.00 56.47 121 SER A C 1
ATOM 943 O O . SER A 1 121 ? 15.780 0.347 -15.696 1.00 56.47 121 SER A O 1
ATOM 945 N N . SER A 1 122 ? 17.208 2.063 -15.621 1.00 57.41 122 SER A N 1
ATOM 946 C CA . SER A 1 122 ? 16.367 2.855 -14.702 1.00 57.41 122 SER A CA 1
ATOM 947 C C . SER A 1 122 ? 15.039 3.315 -15.306 1.00 57.41 122 SER A C 1
ATOM 949 O O . SER A 1 122 ? 14.037 3.303 -14.605 1.00 57.41 122 SER A O 1
ATOM 951 N N . GLU A 1 123 ? 14.996 3.676 -16.591 1.00 57.69 123 GLU A N 1
ATOM 952 C CA . GLU A 1 123 ? 13.741 4.030 -17.286 1.00 57.69 123 GLU A CA 1
ATOM 953 C C . GLU A 1 123 ? 12.940 2.788 -17.715 1.00 57.69 123 GLU A C 1
ATOM 955 O O . GLU A 1 123 ? 11.730 2.844 -17.931 1.00 57.69 123 GLU A O 1
ATOM 960 N N . ALA A 1 124 ? 13.602 1.631 -17.812 1.00 59.53 124 ALA A N 1
ATOM 961 C CA . ALA A 1 124 ? 12.962 0.370 -18.170 1.00 59.53 124 ALA A CA 1
ATOM 962 C C . ALA A 1 124 ? 12.159 -0.244 -17.009 1.00 59.53 124 ALA A C 1
ATOM 964 O O . ALA A 1 124 ? 11.338 -1.121 -17.257 1.00 59.53 124 ALA A O 1
ATOM 965 N N . LEU A 1 125 ? 12.361 0.221 -15.771 1.00 67.75 125 LEU A N 1
ATOM 966 C CA . LEU A 1 125 ? 11.744 -0.361 -14.578 1.00 67.75 125 LEU A CA 1
ATOM 967 C C . LEU A 1 125 ? 10.289 0.074 -14.362 1.00 67.75 125 LEU A C 1
ATOM 969 O O . LEU A 1 125 ? 9.475 -0.713 -13.886 1.00 67.75 125 LEU A O 1
ATOM 973 N N . TRP A 1 126 ? 9.976 1.330 -14.681 1.00 73.62 126 TRP A N 1
ATOM 974 C CA . TRP A 1 126 ? 8.728 1.983 -14.279 1.00 73.62 126 TRP A CA 1
ATOM 975 C C . TRP A 1 126 ? 7.667 1.848 -15.366 1.00 73.62 126 TRP A C 1
ATOM 977 O O . TRP A 1 126 ? 7.912 2.201 -16.521 1.00 73.62 126 TRP A O 1
ATOM 987 N N . ALA A 1 127 ? 6.493 1.324 -15.014 1.00 77.69 127 ALA A N 1
ATOM 988 C CA . ALA A 1 127 ? 5.361 1.221 -15.934 1.00 77.69 127 ALA A CA 1
ATOM 989 C C . ALA A 1 127 ? 4.617 2.554 -16.053 1.00 77.69 127 ALA A C 1
ATOM 991 O O . ALA A 1 127 ? 4.250 2.964 -17.155 1.00 77.69 127 ALA A O 1
ATOM 992 N N . ARG A 1 128 ? 4.417 3.227 -14.918 1.00 80.81 128 ARG A N 1
ATOM 993 C CA . ARG A 1 128 ? 3.715 4.505 -14.798 1.00 80.81 128 ARG A CA 1
ATOM 994 C C . ARG A 1 128 ? 4.413 5.382 -13.769 1.00 80.81 128 ARG A C 1
ATOM 996 O O . ARG A 1 128 ? 5.001 4.868 -12.823 1.00 80.81 128 ARG A O 1
ATOM 1003 N N . GLU A 1 129 ? 4.342 6.693 -13.948 1.00 84.81 129 GLU A N 1
ATOM 1004 C CA . GLU A 1 129 ? 4.675 7.630 -12.879 1.00 84.81 129 GLU A CA 1
ATOM 1005 C C . GLU A 1 129 ? 3.467 7.720 -11.942 1.00 84.81 129 GLU A C 1
ATOM 1007 O O . GLU A 1 129 ? 2.336 7.841 -12.404 1.00 84.81 129 GLU A O 1
ATOM 1012 N N . ILE A 1 130 ? 3.704 7.563 -10.641 1.00 88.12 130 ILE A N 1
ATOM 1013 C CA . ILE A 1 130 ? 2.688 7.720 -9.600 1.00 88.12 130 ILE A CA 1
ATOM 1014 C C . ILE A 1 130 ? 3.222 8.787 -8.655 1.00 88.12 130 ILE A C 1
ATOM 1016 O O . ILE A 1 130 ? 4.289 8.614 -8.059 1.00 88.12 130 ILE A O 1
ATOM 1020 N N . LYS A 1 131 ? 2.491 9.889 -8.531 1.00 89.56 131 LYS A N 1
ATOM 1021 C CA . LYS A 1 131 ? 2.867 11.046 -7.715 1.00 89.56 131 LYS A CA 1
ATOM 1022 C C . LYS A 1 131 ? 2.529 10.831 -6.252 1.00 89.56 131 LYS A C 1
ATOM 1024 O O . LYS A 1 131 ? 3.319 11.190 -5.381 1.00 89.56 131 LYS A O 1
ATOM 1029 N N . SER A 1 132 ? 1.354 10.267 -5.981 1.00 92.38 132 SER A N 1
ATOM 1030 C CA . SER A 1 132 ? 0.882 10.036 -4.618 1.00 92.38 132 SER A CA 1
ATOM 1031 C C . SER A 1 132 ? -0.210 8.971 -4.546 1.00 92.38 132 SER A C 1
ATOM 1033 O O . SER A 1 132 ? -0.867 8.651 -5.537 1.00 92.38 132 SER A O 1
ATOM 1035 N N . VAL A 1 133 ? -0.413 8.430 -3.344 1.00 93.81 133 VAL A N 1
ATOM 1036 C CA . VAL A 1 133 ? -1.601 7.642 -2.997 1.00 93.81 133 VAL A CA 1
ATOM 1037 C C . VAL A 1 133 ? -2.515 8.481 -2.115 1.00 93.81 133 VAL A C 1
ATOM 1039 O O . VAL A 1 133 ? -2.066 9.045 -1.116 1.00 93.81 133 VAL A O 1
ATOM 1042 N N . THR A 1 134 ? -3.796 8.542 -2.467 1.00 93.06 134 THR A N 1
ATOM 1043 C CA . THR A 1 134 ? -4.822 9.323 -1.769 1.00 93.06 134 THR A CA 1
ATOM 1044 C C . THR A 1 134 ? -6.068 8.485 -1.454 1.00 93.06 134 THR A C 1
ATOM 1046 O O . THR A 1 134 ? -6.197 7.318 -1.840 1.00 93.06 134 THR A O 1
ATOM 1049 N N . TYR A 1 135 ? -6.987 9.082 -0.697 1.00 90.81 135 TYR A N 1
ATOM 1050 C CA . TYR A 1 135 ? -8.242 8.471 -0.264 1.00 90.81 135 TYR A CA 1
ATOM 1051 C C . TYR A 1 135 ? -9.218 8.282 -1.439 1.00 90.81 135 TYR A C 1
ATOM 1053 O O . TYR A 1 135 ? -9.531 9.249 -2.126 1.00 90.81 135 TYR A O 1
ATOM 1061 N N . GLY A 1 136 ? -9.757 7.069 -1.634 1.00 79.44 136 GLY A N 1
ATOM 1062 C CA . GLY A 1 136 ? -10.706 6.780 -2.725 1.00 79.44 136 GLY A CA 1
ATOM 1063 C C . GLY A 1 136 ? -12.139 6.446 -2.335 1.00 79.44 136 GLY A C 1
ATOM 1064 O O . GLY A 1 136 ? -13.044 6.607 -3.148 1.00 79.44 136 GLY A O 1
ATOM 1065 N N . GLY A 1 137 ? -12.380 5.989 -1.107 1.00 80.19 137 GLY A N 1
ATOM 1066 C CA . GLY A 1 137 ? -13.742 5.653 -0.665 1.00 80.19 137 GLY A CA 1
ATOM 1067 C C . GLY A 1 137 ? -13.873 5.095 0.748 1.00 80.19 137 GLY A C 1
ATOM 1068 O O . GLY A 1 137 ? -14.921 4.547 1.083 1.00 80.19 137 GLY A O 1
ATOM 1069 N N . GLY A 1 138 ? -12.833 5.224 1.574 1.00 87.44 138 GLY A N 1
ATOM 1070 C CA . GLY A 1 138 ? -12.846 4.746 2.955 1.00 87.44 138 GLY A CA 1
ATOM 1071 C C . GLY A 1 138 ? -12.117 3.420 3.162 1.00 87.44 138 GLY A C 1
ATOM 1072 O O . GLY A 1 138 ? -11.914 2.633 2.232 1.00 87.44 138 GLY A O 1
ATOM 1073 N N . LEU A 1 139 ? -11.770 3.183 4.423 1.00 92.19 139 LEU A N 1
ATOM 1074 C CA . LEU A 1 139 ? -11.384 1.890 4.964 1.00 92.19 139 LEU A CA 1
ATOM 1075 C C . LEU A 1 139 ? -12.609 1.283 5.650 1.00 92.19 139 LEU A C 1
ATOM 1077 O O . LEU A 1 139 ? -13.222 1.916 6.505 1.00 92.19 139 LEU A O 1
ATOM 1081 N N . ASN A 1 140 ? -12.978 0.067 5.265 1.00 93.25 140 ASN A N 1
ATOM 1082 C CA . ASN A 1 140 ? -14.104 -0.651 5.843 1.00 93.25 140 ASN A CA 1
ATOM 1083 C C . ASN A 1 140 ? -13.630 -1.966 6.446 1.00 93.25 140 ASN A C 1
ATOM 1085 O O . ASN A 1 140 ? -12.772 -2.649 5.881 1.00 93.25 140 ASN A O 1
ATOM 1089 N N . ARG A 1 141 ? -14.259 -2.342 7.559 1.00 92.25 141 ARG A N 1
ATOM 1090 C CA . ARG A 1 141 ? -14.076 -3.641 8.192 1.00 92.25 141 ARG A CA 1
ATOM 1091 C C . ARG A 1 141 ? -15.392 -4.402 8.167 1.00 92.25 141 ARG A C 1
ATOM 1093 O O . ARG A 1 141 ? -16.415 -3.885 8.615 1.00 92.25 141 ARG A O 1
ATOM 1100 N N . ASP A 1 142 ? -15.388 -5.596 7.586 1.00 87.62 142 ASP A N 1
ATOM 1101 C CA . ASP A 1 142 ? -16.599 -6.412 7.510 1.00 87.62 142 ASP A CA 1
ATOM 1102 C C . ASP A 1 142 ? -16.918 -7.082 8.868 1.00 87.62 142 ASP A C 1
ATOM 1104 O O . ASP A 1 142 ? -16.077 -7.086 9.773 1.00 87.62 142 ASP A O 1
ATOM 1108 N N . PRO A 1 143 ? -18.114 -7.677 9.051 1.00 88.69 143 PRO A N 1
ATOM 1109 C CA . PRO A 1 143 ? -18.474 -8.345 10.306 1.00 88.69 143 PRO A CA 1
ATOM 1110 C C . PRO A 1 143 ? -17.579 -9.534 10.689 1.00 88.69 143 PRO A C 1
ATOM 1112 O O . PRO A 1 143 ? -17.620 -9.973 11.835 1.00 88.69 143 PRO A O 1
ATOM 1115 N N . SER A 1 144 ? -16.797 -10.077 9.751 1.00 86.25 144 SER A N 1
ATOM 1116 C CA . SER A 1 144 ? -15.802 -11.121 10.019 1.00 86.25 144 SER A CA 1
ATOM 1117 C C . SER A 1 144 ? -14.435 -10.562 10.425 1.00 86.25 144 SER A C 1
ATOM 1119 O O . SER A 1 144 ? -13.538 -11.330 10.762 1.00 86.25 144 SER A O 1
ATOM 1121 N N . GLY A 1 145 ? -14.290 -9.234 10.447 1.00 86.31 145 GLY A N 1
ATOM 1122 C CA . GLY A 1 145 ? -13.075 -8.535 10.841 1.00 86.31 145 GLY A CA 1
ATOM 1123 C C . GLY A 1 145 ? -12.105 -8.269 9.693 1.00 86.31 145 GLY A C 1
ATOM 1124 O O . GLY A 1 145 ? -11.027 -7.737 9.965 1.00 86.31 145 GLY A O 1
ATOM 1125 N N . ARG A 1 146 ? -12.469 -8.587 8.444 1.00 91.25 146 ARG A N 1
ATOM 1126 C CA . ARG A 1 146 ? -11.603 -8.374 7.278 1.00 91.25 146 ARG A CA 1
ATOM 1127 C C . ARG A 1 146 ? -11.617 -6.929 6.830 1.00 91.25 146 ARG A C 1
ATOM 1129 O O . ARG A 1 146 ? -12.657 -6.273 6.870 1.00 91.25 146 ARG A O 1
ATOM 1136 N N . TYR A 1 147 ? -10.477 -6.469 6.343 1.00 94.25 147 TYR A N 1
ATOM 1137 C CA . TYR A 1 147 ? -10.292 -5.114 5.859 1.00 94.25 147 TYR A CA 1
ATOM 1138 C C . TYR A 1 147 ? -10.530 -5.017 4.358 1.00 94.25 147 TYR A C 1
ATOM 1140 O O . TYR A 1 147 ? -10.161 -5.907 3.589 1.00 94.25 147 TYR A O 1
ATOM 1148 N N . ARG A 1 148 ? -11.089 -3.884 3.935 1.00 95.75 148 ARG A N 1
ATOM 1149 C CA . ARG A 1 148 ? -11.191 -3.482 2.534 1.00 95.75 148 ARG A CA 1
ATOM 1150 C C . ARG A 1 148 ? -11.009 -1.977 2.419 1.00 95.75 148 ARG A C 1
ATOM 1152 O O . ARG A 1 148 ? -11.673 -1.232 3.135 1.00 95.75 148 ARG A O 1
ATOM 1159 N N . ALA A 1 149 ? -10.160 -1.527 1.505 1.00 95.62 149 ALA A N 1
ATOM 1160 C CA . ALA A 1 149 ? -9.943 -0.107 1.250 1.00 95.62 149 ALA A CA 1
ATOM 1161 C C . ALA A 1 149 ? -10.075 0.215 -0.237 1.00 95.62 149 ALA A C 1
ATOM 1163 O O . ALA A 1 149 ? -9.746 -0.611 -1.092 1.00 95.62 149 ALA A O 1
ATOM 1164 N N . LEU A 1 150 ? -10.537 1.431 -0.525 1.00 95.12 150 LEU A N 1
ATOM 1165 C CA . LEU A 1 150 ? -10.493 2.020 -1.859 1.00 95.12 150 LEU A CA 1
ATOM 1166 C C . LEU A 1 150 ? -9.479 3.167 -1.870 1.00 95.12 150 LEU A C 1
ATOM 1168 O O . LEU A 1 150 ? -9.611 4.137 -1.116 1.00 95.12 150 LEU A O 1
ATOM 1172 N N . LEU A 1 151 ? -8.476 3.030 -2.728 1.00 94.88 151 LEU A N 1
ATOM 1173 C CA . LEU A 1 151 ? -7.331 3.922 -2.875 1.00 94.88 151 LEU A CA 1
ATOM 1174 C C . LEU A 1 151 ? -7.363 4.576 -4.254 1.00 94.88 151 LEU A C 1
ATOM 1176 O O . LEU A 1 151 ? -7.767 3.931 -5.222 1.00 94.88 151 LEU A O 1
ATOM 1180 N N . ILE A 1 152 ? -6.888 5.816 -4.350 1.00 94.88 152 ILE A N 1
ATOM 1181 C CA . ILE A 1 152 ? -6.662 6.500 -5.629 1.00 94.88 152 ILE A CA 1
ATOM 1182 C C . ILE A 1 152 ? -5.170 6.759 -5.785 1.00 94.88 152 ILE A C 1
ATOM 1184 O O . ILE A 1 152 ? -4.532 7.297 -4.879 1.00 94.88 152 ILE A O 1
ATOM 1188 N N . LEU A 1 153 ? -4.618 6.371 -6.928 1.00 93.12 153 LEU A N 1
ATOM 1189 C CA . LEU A 1 153 ? -3.248 6.680 -7.314 1.00 93.12 153 LEU A CA 1
ATOM 1190 C C . LEU A 1 153 ? -3.265 7.867 -8.273 1.00 93.12 153 LEU A C 1
ATOM 1192 O O . LEU A 1 153 ? -3.760 7.736 -9.391 1.00 93.12 153 LEU A O 1
ATOM 1196 N N . ASP A 1 154 ? -2.711 8.990 -7.829 1.00 91.88 154 ASP A N 1
ATOM 1197 C CA . ASP A 1 154 ? -2.510 10.185 -8.652 1.00 91.88 154 ASP A CA 1
ATOM 1198 C C . ASP A 1 154 ? -1.314 9.952 -9.583 1.00 91.88 154 ASP A C 1
ATOM 1200 O O . ASP A 1 154 ? -0.208 9.658 -9.108 1.00 91.88 154 ASP A O 1
ATOM 1204 N N . ILE A 1 155 ? -1.548 10.037 -10.894 1.00 87.88 155 ILE A N 1
ATOM 1205 C CA . ILE A 1 155 ? -0.561 9.771 -11.959 1.00 87.88 155 ILE A CA 1
ATOM 1206 C C . ILE A 1 155 ? 0.026 11.060 -12.532 1.00 87.88 155 ILE A C 1
ATOM 1208 O O . ILE A 1 155 ? -0.710 12.040 -12.785 1.00 87.88 155 ILE A O 1
#